Protein AF-A0A502CBJ6-F1 (afdb_monomer_lite)

Radius of gyration: 19.28 Å; chains: 1; bounding box: 54×18×52 Å

Structure (mmCIF, N/CA/C/O backbone):
data_AF-A0A502CBJ6-F1
#
_entry.id   AF-A0A502CBJ6-F1
#
loop_
_atom_site.group_PDB
_atom_site.id
_atom_site.type_symbol
_atom_site.label_atom_id
_atom_site.label_alt_id
_atom_site.label_comp_id
_atom_site.label_asym_id
_atom_site.label_entity_id
_atom_site.label_seq_id
_atom_site.pdbx_PDB_ins_code
_atom_site.Cartn_x
_atom_site.Cartn_y
_atom_site.Cartn_z
_atom_site.occupancy
_atom_site.B_iso_or_equiv
_atom_site.auth_seq_id
_atom_site.auth_comp_id
_atom_site.auth_asym_id
_atom_site.auth_atom_id
_atom_site.pdbx_PDB_model_num
ATOM 1 N N . MET A 1 1 ? 17.641 -10.720 7.985 1.00 34.44 1 MET A N 1
ATOM 2 C CA . MET A 1 1 ? 16.235 -10.780 7.525 1.00 34.44 1 MET A CA 1
ATOM 3 C C . MET A 1 1 ? 15.337 -10.659 8.744 1.00 34.44 1 MET A C 1
ATOM 5 O O . MET A 1 1 ? 15.013 -11.663 9.363 1.00 34.44 1 MET A O 1
ATOM 9 N N . THR A 1 2 ? 14.999 -9.436 9.150 1.00 34.50 2 THR A N 1
ATOM 10 C CA . THR A 1 2 ? 14.007 -9.207 10.204 1.00 34.50 2 THR A CA 1
ATOM 11 C C . THR A 1 2 ? 12.644 -9.581 9.637 1.00 34.50 2 THR A C 1
ATOM 13 O O . THR A 1 2 ? 12.038 -8.819 8.889 1.00 34.50 2 THR A O 1
ATOM 16 N N . LYS A 1 3 ? 12.185 -10.802 9.926 1.00 40.41 3 LYS A N 1
ATOM 17 C CA . LYS A 1 3 ? 10.789 -11.188 9.716 1.00 40.41 3 LYS A CA 1
ATOM 18 C C . LYS A 1 3 ? 9.957 -10.413 10.736 1.00 40.41 3 LYS A C 1
ATOM 20 O O . LYS A 1 3 ? 9.619 -10.935 11.792 1.00 40.41 3 LYS A O 1
ATOM 25 N N . SER A 1 4 ? 9.693 -9.140 10.452 1.00 44.34 4 SER A N 1
ATOM 26 C CA . SER A 1 4 ? 8.659 -8.397 11.158 1.00 44.34 4 SER A CA 1
ATOM 27 C C . SER A 1 4 ? 7.347 -9.098 10.842 1.00 44.34 4 SER A C 1
ATOM 29 O O . SER A 1 4 ? 6.920 -9.119 9.689 1.00 44.34 4 SER A O 1
ATOM 31 N N . TYR A 1 5 ? 6.759 -9.745 11.847 1.00 41.62 5 TYR A N 1
ATOM 32 C CA . TYR A 1 5 ? 5.424 -10.319 11.757 1.00 41.62 5 TYR A CA 1
ATOM 33 C C . TYR A 1 5 ? 4.435 -9.165 11.558 1.00 41.62 5 TYR A C 1
ATOM 35 O O . TYR A 1 5 ? 3.929 -8.579 12.512 1.00 41.62 5 TYR A O 1
ATOM 43 N N . ALA A 1 6 ? 4.237 -8.766 10.303 1.00 56.41 6 ALA A N 1
ATOM 44 C CA . ALA A 1 6 ? 3.180 -7.852 9.925 1.00 56.41 6 ALA A CA 1
ATOM 45 C C . ALA A 1 6 ? 1.880 -8.669 9.946 1.00 56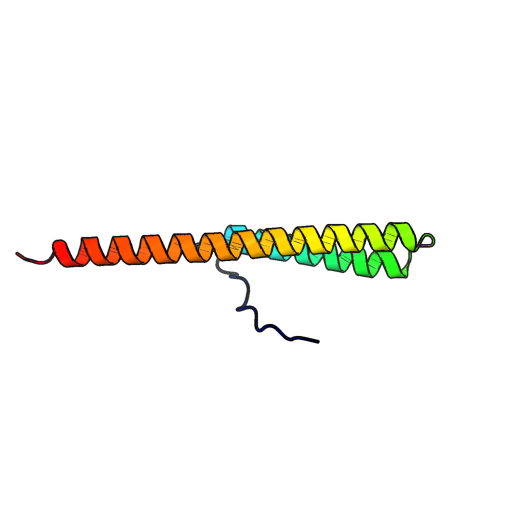.41 6 ALA A C 1
ATOM 47 O O . ALA A 1 6 ? 1.776 -9.635 9.184 1.00 56.41 6 ALA A O 1
ATOM 48 N N . PRO A 1 7 ? 0.903 -8.349 10.816 1.00 62.47 7 PRO A N 1
ATOM 49 C CA . PRO A 1 7 ? -0.383 -9.032 10.792 1.00 62.47 7 PRO A CA 1
ATOM 50 C C . PRO A 1 7 ? -0.965 -8.958 9.373 1.00 62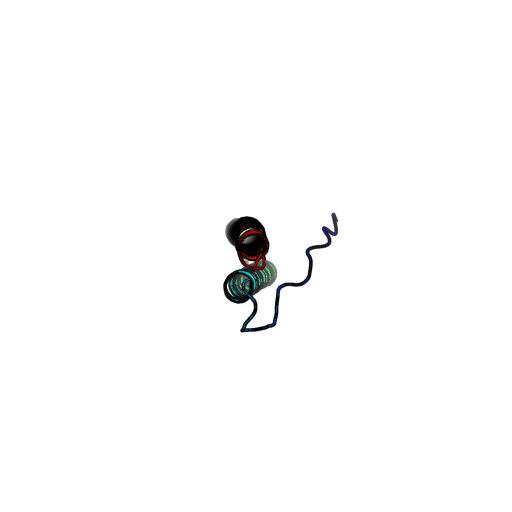.47 7 PRO A C 1
ATOM 52 O O . PRO A 1 7 ? -0.825 -7.909 8.728 1.00 62.47 7 PRO A O 1
ATOM 55 N N . PRO A 1 8 ? -1.588 -10.042 8.877 1.00 74.56 8 PRO A N 1
ATOM 56 C CA . PRO A 1 8 ? -1.995 -10.145 7.484 1.00 74.56 8 PRO A CA 1
ATOM 57 C C . PRO A 1 8 ? -2.883 -8.965 7.083 1.00 74.56 8 PRO A C 1
ATOM 59 O O . PRO A 1 8 ? -3.738 -8.508 7.845 1.00 74.56 8 PRO A O 1
ATOM 62 N N . LEU A 1 9 ? -2.651 -8.451 5.875 1.00 81.38 9 LEU A N 1
ATOM 63 C CA . LEU A 1 9 ? -3.455 -7.379 5.296 1.00 81.38 9 LEU A CA 1
ATOM 64 C C . LEU A 1 9 ? -4.905 -7.844 5.178 1.00 81.38 9 LEU A C 1
ATOM 66 O O . LEU A 1 9 ? -5.169 -8.910 4.620 1.00 81.38 9 LEU A O 1
ATOM 70 N N . THR A 1 10 ? -5.849 -7.037 5.659 1.00 81.06 10 THR A N 1
ATOM 71 C CA . THR A 1 10 ? -7.263 -7.394 5.655 1.00 81.06 10 THR A CA 1
ATOM 72 C C . THR A 1 10 ? -7.743 -7.649 4.232 1.00 81.06 10 THR A C 1
ATOM 74 O O . THR A 1 10 ? -7.494 -6.880 3.292 1.00 81.06 10 THR A O 1
ATOM 77 N N . THR A 1 11 ? -8.394 -8.788 4.050 1.00 81.19 11 THR A N 1
ATOM 78 C CA . THR A 1 11 ? -9.010 -9.205 2.788 1.00 81.19 11 THR A CA 1
ATOM 79 C C . THR A 1 11 ? -10.507 -8.930 2.779 1.00 81.19 11 THR A C 1
ATOM 81 O O . THR A 1 11 ? -11.087 -8.869 1.700 1.00 81.19 11 THR A O 1
ATOM 84 N N . ASN A 1 12 ? -11.113 -8.696 3.950 1.00 86.19 12 ASN A N 1
ATOM 85 C CA . ASN A 1 12 ? -12.529 -8.379 4.088 1.00 86.19 12 ASN A CA 1
ATOM 86 C C . ASN A 1 12 ? -12.829 -6.999 3.470 1.00 86.19 12 ASN A C 1
ATOM 88 O O . ASN A 1 12 ? -12.360 -6.003 4.026 1.00 86.19 12 ASN A O 1
ATOM 92 N N . PRO A 1 13 ? -13.634 -6.905 2.392 1.00 87.19 13 PRO A N 1
ATOM 93 C CA . PRO A 1 13 ? -14.010 -5.637 1.757 1.00 87.19 13 PRO A CA 1
ATOM 94 C C . PRO A 1 13 ? -14.720 -4.650 2.688 1.00 87.19 13 PRO A C 1
ATOM 96 O O . PRO A 1 13 ? -14.628 -3.438 2.495 1.00 87.19 13 PRO A O 1
ATOM 99 N N . HIS A 1 14 ? -15.399 -5.170 3.709 1.00 88.06 14 HIS A N 1
ATOM 100 C CA . HIS A 1 14 ? -16.119 -4.390 4.714 1.00 88.06 14 HIS A CA 1
ATOM 101 C C . HIS A 1 14 ? -15.246 -4.044 5.928 1.00 88.06 14 HIS A C 1
ATOM 103 O O . HIS A 1 14 ? -15.691 -3.350 6.838 1.00 88.06 14 HIS A O 1
ATOM 109 N N . GLY A 1 15 ? -13.997 -4.517 5.959 1.00 86.38 15 GLY A N 1
ATOM 110 C CA . GLY A 1 15 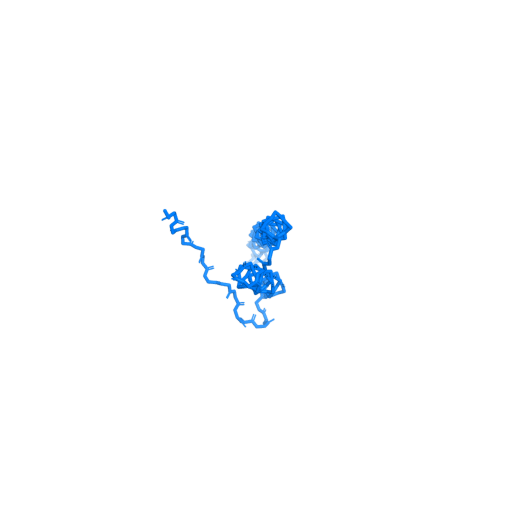? -13.066 -4.222 7.035 1.00 86.38 15 GLY A CA 1
ATOM 111 C C . GLY A 1 15 ? -12.653 -2.745 7.029 1.00 86.38 15 GLY A C 1
ATOM 112 O O . GLY A 1 15 ? -12.352 -2.193 5.967 1.00 86.38 15 GLY A O 1
ATOM 113 N N . PRO A 1 16 ? -12.529 -2.098 8.199 1.00 86.94 16 PRO A N 1
ATOM 114 C CA . PRO A 1 16 ? -12.188 -0.675 8.285 1.00 86.94 16 PRO A CA 1
ATOM 115 C C . PRO A 1 16 ? -10.771 -0.353 7.769 1.00 86.94 16 PRO A C 1
ATOM 117 O O . PRO A 1 16 ? -10.468 0.797 7.452 1.00 86.94 16 PRO A O 1
ATOM 120 N N . LEU A 1 17 ? -9.914 -1.372 7.633 1.00 89.31 17 LEU A N 1
ATOM 121 C CA . LEU A 1 17 ? -8.571 -1.266 7.057 1.00 89.31 17 LEU A CA 1
ATOM 122 C C . LEU A 1 17 ? -8.511 -1.611 5.559 1.00 89.31 17 LEU A C 1
ATOM 124 O O . LEU A 1 17 ? -7.471 -1.408 4.939 1.00 89.31 17 LEU A O 1
ATOM 128 N N . TYR A 1 18 ? -9.600 -2.086 4.940 1.00 89.44 18 TYR A N 1
ATOM 129 C CA . TYR A 1 18 ? -9.570 -2.681 3.596 1.00 89.44 18 TYR A CA 1
ATOM 130 C C . TYR A 1 18 ? -9.001 -1.765 2.520 1.00 89.44 18 TYR A C 1
ATOM 132 O O . TYR A 1 18 ? -8.187 -2.195 1.703 1.00 89.44 18 TYR A O 1
ATOM 140 N N . ARG A 1 19 ? -9.395 -0.488 2.525 1.00 88.44 19 ARG A N 1
ATOM 141 C CA . ARG A 1 19 ? -8.919 0.487 1.533 1.00 88.44 19 ARG A CA 1
ATOM 142 C C . ARG A 1 19 ? -7.411 0.709 1.634 1.00 88.44 19 ARG A C 1
ATOM 144 O O . ARG A 1 19 ? -6.734 0.750 0.610 1.00 88.44 19 ARG A O 1
ATOM 151 N N . VAL A 1 20 ? -6.896 0.813 2.856 1.00 88.75 20 VAL A N 1
ATOM 152 C CA . VAL A 1 20 ? -5.468 1.041 3.102 1.00 88.75 20 VAL A CA 1
ATOM 153 C C . VAL A 1 20 ? -4.667 -0.225 2.801 1.00 88.75 20 VAL A C 1
ATOM 155 O O . VAL A 1 20 ? -3.671 -0.174 2.084 1.00 88.75 20 VAL A O 1
ATOM 158 N N . ASP A 1 21 ? -5.163 -1.379 3.237 1.00 91.44 21 ASP A N 1
ATOM 159 C CA . ASP A 1 21 ? -4.528 -2.677 3.011 1.00 91.44 21 ASP A CA 1
ATOM 160 C C . ASP A 1 21 ? -4.526 -3.068 1.523 1.00 91.44 21 ASP A C 1
ATOM 162 O O . ASP A 1 21 ? -3.562 -3.657 1.031 1.00 91.44 21 ASP A O 1
ATOM 166 N N . LYS A 1 22 ? -5.550 -2.669 0.754 1.00 90.62 22 LYS A N 1
ATOM 167 C CA . LYS A 1 22 ? -5.539 -2.747 -0.717 1.00 90.62 22 LYS A CA 1
ATOM 168 C C . LYS A 1 22 ? -4.431 -1.875 -1.319 1.00 90.62 22 LYS A C 1
ATOM 170 O O . LYS A 1 22 ? -3.761 -2.320 -2.249 1.00 90.62 22 LYS A O 1
ATOM 175 N N . GLY A 1 23 ? -4.222 -0.670 -0.790 1.00 88.19 23 GLY A N 1
ATOM 176 C CA . GLY A 1 23 ? -3.130 0.217 -1.197 1.00 88.19 23 GLY A CA 1
ATOM 177 C C . GLY A 1 23 ? -1.749 -0.396 -0.953 1.00 88.19 23 GLY A C 1
ATOM 178 O O . GLY A 1 23 ? -0.912 -0.381 -1.853 1.00 88.19 23 GLY A O 1
ATOM 179 N N . ILE A 1 24 ? -1.546 -1.022 0.211 1.00 89.94 24 ILE A N 1
ATOM 180 C CA . ILE A 1 24 ? -0.298 -1.730 0.537 1.00 89.94 24 ILE A CA 1
ATOM 181 C C . ILE A 1 24 ? -0.066 -2.898 -0.419 1.00 89.94 24 ILE A C 1
ATOM 183 O O . ILE A 1 24 ? 1.033 -3.027 -0.949 1.00 89.94 24 ILE A O 1
ATOM 187 N N . ARG A 1 25 ? -1.093 -3.709 -0.714 1.00 89.94 25 ARG A N 1
ATOM 188 C CA . ARG A 1 25 ? -0.971 -4.793 -1.707 1.00 89.94 25 ARG A CA 1
ATOM 189 C C . ARG A 1 25 ? -0.530 -4.270 -3.074 1.00 89.94 25 ARG A C 1
ATOM 191 O O . ARG A 1 25 ? 0.376 -4.836 -3.675 1.00 89.94 25 ARG A O 1
ATOM 198 N N . ALA A 1 26 ? -1.121 -3.171 -3.542 1.00 90.50 26 ALA A N 1
ATOM 199 C CA . ALA A 1 26 ? -0.726 -2.559 -4.808 1.00 90.50 26 ALA A CA 1
ATOM 200 C C . ALA A 1 26 ? 0.713 -2.008 -4.769 1.00 90.50 26 ALA A C 1
ATOM 202 O O . ALA A 1 26 ? 1.440 -2.114 -5.752 1.00 90.50 26 ALA A O 1
ATOM 203 N N . ALA A 1 27 ? 1.151 -1.428 -3.647 1.00 88.88 27 ALA A N 1
ATOM 204 C CA . ALA A 1 27 ? 2.531 -0.971 -3.478 1.00 88.88 27 ALA A CA 1
ATOM 205 C C . ALA A 1 27 ? 3.532 -2.139 -3.454 1.00 88.88 27 ALA A C 1
ATOM 207 O O . ALA A 1 27 ? 4.578 -2.050 -4.093 1.00 88.88 27 ALA A O 1
ATOM 208 N N . GLN A 1 28 ? 3.183 -3.249 -2.797 1.00 89.88 28 GLN A N 1
ATOM 209 C CA . GLN A 1 28 ? 3.985 -4.472 -2.791 1.00 89.88 28 GLN A CA 1
ATOM 210 C C . GLN A 1 28 ? 4.146 -5.032 -4.208 1.00 89.88 28 GLN A C 1
ATOM 212 O O . GLN A 1 28 ? 5.265 -5.274 -4.640 1.00 89.88 28 GLN A O 1
ATOM 217 N N . GLN A 1 29 ? 3.052 -5.126 -4.970 1.00 91.19 29 GLN A N 1
ATOM 218 C CA . GLN A 1 29 ? 3.093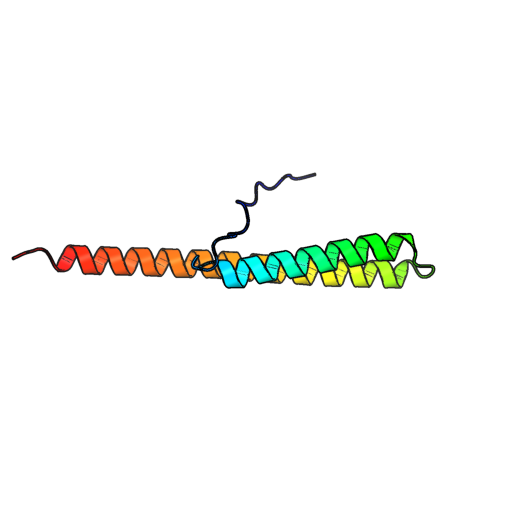 -5.576 -6.366 1.00 91.19 29 GLN A CA 1
ATOM 219 C C . GLN A 1 29 ? 4.002 -4.700 -7.239 1.00 91.19 29 GLN A C 1
ATOM 221 O O . GLN A 1 29 ? 4.733 -5.221 -8.077 1.00 91.19 29 GLN A O 1
ATOM 226 N N . ARG A 1 30 ? 3.999 -3.374 -7.037 1.00 90.44 30 ARG A N 1
ATOM 227 C CA . ARG A 1 30 ? 4.909 -2.462 -7.754 1.00 90.44 30 ARG A CA 1
ATOM 228 C C . ARG A 1 30 ? 6.370 -2.691 -7.379 1.00 90.44 30 ARG A C 1
ATOM 230 O O . ARG A 1 30 ? 7.225 -2.652 -8.257 1.00 90.44 30 ARG A O 1
ATOM 237 N N . LEU A 1 31 ? 6.658 -2.927 -6.100 1.00 90.62 31 LEU A N 1
ATOM 238 C CA . LEU A 1 31 ? 8.010 -3.250 -5.649 1.00 90.62 31 LEU A CA 1
ATOM 239 C C . LEU A 1 31 ? 8.490 -4.576 -6.242 1.00 90.62 31 LEU A C 1
ATOM 241 O O . LEU A 1 31 ? 9.612 -4.647 -6.737 1.00 90.62 31 LEU A O 1
ATOM 245 N N . ASP A 1 32 ? 7.639 -5.597 -6.236 1.00 89.12 32 ASP A N 1
ATOM 246 C CA . ASP A 1 32 ? 7.969 -6.905 -6.795 1.00 89.12 32 ASP A CA 1
ATOM 247 C C . ASP A 1 32 ? 8.224 -6.798 -8.307 1.00 89.12 32 ASP A C 1
ATOM 249 O O . ASP A 1 32 ? 9.240 -7.293 -8.791 1.00 89.12 32 ASP A O 1
ATOM 253 N N . ALA A 1 33 ? 7.385 -6.050 -9.033 1.00 89.44 33 ALA A N 1
ATOM 254 C CA . ALA A 1 33 ? 7.586 -5.763 -10.453 1.00 89.44 33 ALA A CA 1
ATOM 255 C C . ALA A 1 33 ? 8.883 -4.979 -10.721 1.00 89.44 33 ALA A C 1
ATOM 257 O O . ALA A 1 33 ? 9.595 -5.282 -11.673 1.00 89.44 33 ALA A O 1
ATOM 258 N N . ALA A 1 34 ? 9.235 -4.004 -9.876 1.00 89.06 34 ALA A N 1
ATOM 259 C CA . ALA A 1 34 ? 10.490 -3.260 -9.997 1.00 89.06 34 ALA A CA 1
ATOM 260 C C . ALA A 1 34 ? 11.724 -4.144 -9.735 1.00 89.06 34 ALA A C 1
ATOM 262 O O . ALA A 1 34 ? 12.746 -4.017 -10.413 1.00 89.06 34 ALA A O 1
ATOM 263 N N . ILE A 1 35 ? 11.637 -5.053 -8.758 1.00 88.88 35 ILE A N 1
ATOM 264 C CA . ILE A 1 35 ? 12.694 -6.027 -8.458 1.00 88.88 35 ILE A CA 1
ATOM 265 C C . ILE A 1 35 ? 12.874 -7.000 -9.621 1.00 88.88 35 ILE A C 1
ATOM 267 O O . ILE A 1 35 ? 14.013 -7.291 -9.991 1.00 88.88 35 ILE A O 1
ATOM 271 N N . ASP A 1 36 ? 11.775 -7.487 -10.192 1.00 88.75 36 ASP A N 1
ATOM 272 C CA . ASP A 1 36 ? 11.812 -8.380 -11.344 1.00 88.75 36 ASP A CA 1
ATOM 273 C C . ASP A 1 36 ? 12.383 -7.668 -12.578 1.00 88.75 36 ASP A C 1
ATOM 275 O O . ASP A 1 36 ? 13.353 -8.135 -13.172 1.00 88.75 36 ASP A O 1
ATOM 279 N N . ALA A 1 37 ? 11.913 -6.451 -12.866 1.00 84.12 37 ALA A N 1
ATOM 280 C CA . ALA A 1 37 ? 12.418 -5.625 -13.959 1.00 84.12 37 ALA A CA 1
ATOM 281 C C . ALA A 1 37 ? 13.929 -5.353 -13.855 1.00 84.12 37 ALA A C 1
ATOM 283 O O . ALA A 1 37 ? 14.632 -5.386 -14.867 1.00 84.12 37 ALA A O 1
ATOM 284 N N . LYS A 1 38 ? 14.474 -5.151 -12.644 1.00 85.81 38 LYS A N 1
ATOM 285 C CA . LYS A 1 38 ? 15.925 -4.977 -12.442 1.00 85.81 38 LYS A CA 1
ATOM 286 C C . LYS A 1 38 ? 16.746 -6.158 -12.967 1.00 85.81 38 LYS A C 1
ATOM 288 O O . LYS A 1 38 ? 17.869 -5.945 -13.427 1.00 85.81 38 LYS A O 1
ATOM 293 N N . ARG A 1 39 ? 16.216 -7.385 -12.913 1.00 81.31 39 ARG A N 1
ATOM 294 C CA . ARG A 1 39 ? 16.918 -8.588 -13.398 1.00 81.31 39 ARG A CA 1
ATOM 295 C C . ARG A 1 39 ? 17.173 -8.549 -14.902 1.00 81.31 39 ARG A C 1
ATOM 297 O O . ARG A 1 39 ? 18.118 -9.177 -15.366 1.00 81.31 39 ARG A O 1
ATOM 304 N N . HIS A 1 40 ? 16.367 -7.787 -15.635 1.00 81.38 40 HIS A N 1
ATOM 305 C CA . HIS A 1 40 ? 16.410 -7.691 -17.091 1.00 81.38 40 HIS A CA 1
ATOM 306 C C . HIS A 1 40 ? 16.925 -6.330 -17.594 1.00 81.38 40 HIS A C 1
ATOM 308 O O . HIS A 1 40 ? 16.986 -6.107 -18.800 1.00 81.38 40 HIS A O 1
ATOM 314 N N . HIS A 1 41 ? 17.313 -5.415 -16.697 1.00 77.00 41 HIS A N 1
ATOM 315 C CA . HIS A 1 41 ? 17.683 -4.045 -17.058 1.00 77.00 41 HIS A CA 1
ATOM 316 C C . HIS A 1 41 ? 19.186 -3.889 -17.341 1.00 77.00 41 HIS A C 1
ATOM 318 O O . HIS A 1 41 ? 20.030 -4.253 -16.521 1.00 77.00 41 HIS A O 1
ATOM 324 N N . THR A 1 42 ? 19.539 -3.260 -18.466 1.00 70.69 42 THR A N 1
ATOM 325 C CA . THR A 1 42 ? 20.943 -2.976 -18.828 1.00 70.69 42 THR A CA 1
ATOM 326 C C . THR A 1 42 ? 21.530 -1.838 -17.986 1.00 70.69 42 THR A C 1
ATOM 328 O O . THR A 1 42 ? 22.700 -1.872 -17.615 1.00 70.69 42 THR A O 1
ATOM 331 N N . ASN A 1 43 ? 20.710 -0.841 -17.624 1.00 81.44 43 ASN A N 1
ATOM 332 C CA . ASN A 1 43 ? 21.108 0.244 -16.723 1.00 81.44 43 ASN A CA 1
ATOM 333 C C . ASN A 1 43 ? 20.737 -0.090 -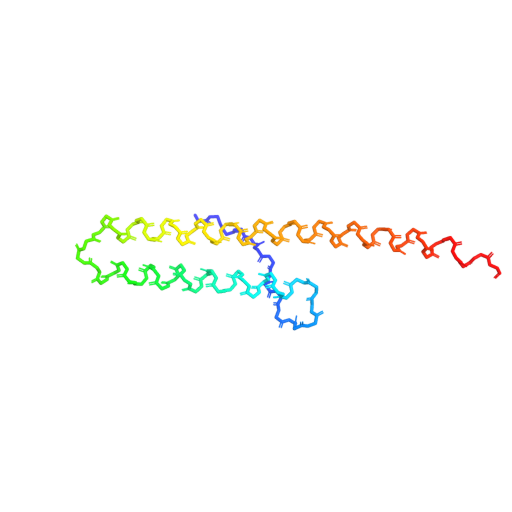15.270 1.00 81.44 43 ASN A C 1
ATOM 335 O O . ASN A 1 43 ? 19.585 0.075 -14.858 1.00 81.44 43 ASN A O 1
ATOM 339 N N . GLN A 1 44 ? 21.731 -0.544 -14.507 1.00 85.94 44 GLN A N 1
ATOM 340 C CA . GLN A 1 44 ? 21.580 -0.963 -13.112 1.00 85.94 44 GLN A CA 1
ATOM 341 C C . GLN A 1 44 ? 21.348 0.206 -12.141 1.00 85.94 44 GLN A C 1
ATOM 343 O O . GLN A 1 44 ? 20.666 0.020 -11.134 1.00 85.94 44 GLN A O 1
ATOM 348 N N . ASN A 1 45 ? 21.852 1.407 -12.449 1.00 88.00 45 ASN A N 1
ATOM 349 C CA . ASN A 1 45 ? 21.681 2.589 -11.596 1.00 88.00 45 ASN A CA 1
ATOM 350 C C . ASN A 1 45 ? 20.225 3.061 -11.606 1.00 88.00 45 ASN A C 1
ATOM 352 O O . ASN A 1 45 ? 19.626 3.243 -10.549 1.00 88.00 45 ASN A O 1
ATOM 356 N N . LEU A 1 46 ? 19.625 3.167 -12.796 1.00 87.25 46 LEU A N 1
ATOM 357 C CA . LEU A 1 46 ? 18.211 3.524 -12.930 1.00 87.25 46 LEU A CA 1
ATOM 358 C C . LEU A 1 46 ? 17.309 2.484 -12.250 1.00 87.25 46 LEU A C 1
ATOM 360 O O . LEU A 1 46 ? 16.407 2.840 -11.498 1.00 87.25 46 LEU A O 1
ATOM 364 N N . ALA A 1 47 ? 17.593 1.195 -12.449 1.00 88.50 47 ALA A N 1
ATOM 365 C CA . ALA A 1 47 ? 16.837 0.127 -11.802 1.00 88.50 47 ALA A CA 1
ATOM 366 C C . ALA A 1 47 ? 16.937 0.178 -10.265 1.00 88.50 47 ALA A C 1
ATOM 368 O O . ALA A 1 47 ? 15.983 -0.163 -9.565 1.00 88.50 47 ALA A O 1
ATOM 369 N N . HIS A 1 48 ? 18.079 0.614 -9.722 1.00 90.62 48 HIS A N 1
ATOM 370 C CA . HIS A 1 48 ? 18.246 0.793 -8.283 1.00 90.62 48 HIS A CA 1
ATOM 371 C C . HIS A 1 48 ? 17.362 1.920 -7.735 1.00 90.62 48 HIS A C 1
ATOM 373 O O . HIS A 1 48 ? 16.678 1.711 -6.731 1.00 90.62 48 HIS A O 1
ATOM 379 N N . GLU A 1 49 ? 17.325 3.073 -8.408 1.00 93.00 49 GLU A N 1
ATOM 380 C CA . GLU A 1 49 ? 16.483 4.202 -7.993 1.00 93.00 49 GLU A CA 1
ATOM 381 C C . GLU A 1 49 ? 14.991 3.865 -8.080 1.00 93.00 49 GLU A C 1
ATOM 383 O O . GLU A 1 49 ? 14.250 4.139 -7.139 1.00 93.00 49 GLU A O 1
ATOM 388 N N . VAL A 1 50 ? 14.556 3.153 -9.124 1.00 91.12 50 VAL A N 1
ATOM 389 C CA . VAL A 1 50 ? 13.158 2.701 -9.248 1.00 91.12 50 VAL A CA 1
ATOM 390 C C . VAL A 1 50 ? 12.760 1.774 -8.092 1.00 91.12 50 VAL A C 1
ATOM 392 O O . VAL A 1 50 ? 11.687 1.922 -7.506 1.00 91.12 50 VAL A O 1
ATOM 395 N N . ILE A 1 51 ? 13.630 0.835 -7.699 1.00 92.06 51 ILE A N 1
ATOM 396 C CA . ILE A 1 51 ? 13.373 -0.028 -6.532 1.00 92.06 51 ILE A CA 1
ATOM 397 C C . ILE A 1 51 ? 13.318 0.794 -5.245 1.00 92.06 51 ILE A C 1
ATOM 399 O O . ILE A 1 51 ? 12.498 0.512 -4.367 1.00 92.06 51 ILE A O 1
ATOM 403 N N . LYS A 1 52 ? 14.201 1.781 -5.095 1.00 94.50 52 LYS A N 1
ATOM 404 C CA . LYS A 1 52 ? 14.228 2.653 -3.921 1.00 94.50 52 LYS A CA 1
ATOM 405 C C . LYS A 1 52 ? 12.925 3.444 -3.804 1.00 94.50 52 LYS A C 1
ATOM 407 O O . LYS A 1 52 ? 12.304 3.405 -2.743 1.00 94.50 52 LYS A O 1
ATOM 412 N N . GLU A 1 53 ? 12.460 4.046 -4.892 1.00 92.50 53 GLU A N 1
ATOM 413 C CA . GLU A 1 53 ? 11.184 4.761 -4.939 1.00 92.50 53 GLU A CA 1
ATOM 414 C C . GLU A 1 53 ? 10.001 3.833 -4.619 1.00 92.50 53 GLU A C 1
ATOM 416 O O . GLU A 1 53 ? 9.157 4.155 -3.779 1.00 92.50 53 GLU A O 1
ATOM 421 N N . ALA A 1 54 ? 9.975 2.626 -5.195 1.00 91.06 54 ALA A N 1
ATOM 422 C CA . ALA A 1 54 ? 8.936 1.640 -4.904 1.00 91.06 54 ALA A CA 1
ATOM 423 C C . ALA A 1 54 ? 8.922 1.219 -3.419 1.00 91.06 54 ALA A C 1
ATOM 425 O O . ALA A 1 54 ? 7.852 1.091 -2.815 1.00 91.06 54 ALA A O 1
ATOM 426 N N . ARG A 1 55 ? 10.098 1.064 -2.792 1.00 92.25 55 ARG A N 1
ATOM 427 C CA . ARG A 1 55 ? 10.221 0.798 -1.345 1.00 92.25 55 ARG A CA 1
ATOM 428 C C . ARG A 1 55 ? 9.703 1.958 -0.505 1.00 92.25 55 ARG A C 1
ATOM 430 O O . ARG A 1 55 ? 9.046 1.723 0.508 1.00 92.25 55 ARG A O 1
ATOM 437 N N . GLU A 1 56 ? 9.990 3.195 -0.892 1.00 93.50 56 GLU A N 1
ATOM 438 C CA . GLU A 1 56 ? 9.471 4.375 -0.198 1.00 93.50 56 GLU A CA 1
ATOM 439 C C . GLU A 1 56 ? 7.944 4.471 -0.314 1.00 93.50 56 GLU A C 1
ATOM 441 O O . GLU A 1 56 ? 7.269 4.748 0.680 1.00 93.50 56 GLU A O 1
ATOM 446 N N . GLY A 1 57 ? 7.382 4.162 -1.486 1.00 89.75 57 GLY A N 1
ATOM 447 C CA . GLY A 1 57 ? 5.935 4.068 -1.692 1.00 89.75 57 GLY A CA 1
ATOM 448 C C . GLY A 1 57 ? 5.266 3.012 -0.804 1.00 89.75 57 GLY A C 1
ATOM 449 O O . GLY A 1 57 ? 4.201 3.265 -0.227 1.00 89.75 57 GLY A O 1
ATOM 450 N N . LEU A 1 58 ? 5.910 1.853 -0.630 1.00 89.69 58 LEU A N 1
ATOM 451 C CA . LEU A 1 58 ? 5.449 0.816 0.295 1.00 89.69 58 LEU A CA 1
ATOM 452 C C . LEU A 1 58 ? 5.460 1.315 1.747 1.00 89.69 58 LEU A C 1
ATOM 454 O O . LEU A 1 58 ? 4.425 1.260 2.409 1.00 89.69 58 LEU A O 1
ATOM 458 N N . ARG A 1 59 ? 6.573 1.902 2.211 1.00 90.12 59 ARG A N 1
ATOM 459 C CA . ARG A 1 59 ? 6.688 2.441 3.581 1.00 90.12 59 ARG A CA 1
ATOM 460 C C . ARG A 1 59 ? 5.633 3.502 3.888 1.00 90.12 59 ARG A C 1
ATOM 462 O O . ARG A 1 59 ? 5.043 3.485 4.965 1.00 90.12 59 ARG A O 1
ATOM 469 N N . LYS A 1 60 ? 5.358 4.413 2.949 1.00 91.19 60 LYS A N 1
ATOM 470 C CA . LYS A 1 60 ? 4.298 5.428 3.103 1.00 91.19 60 LYS A CA 1
ATOM 471 C C . LYS A 1 60 ? 2.924 4.776 3.275 1.00 91.19 60 LYS A C 1
ATOM 473 O O . 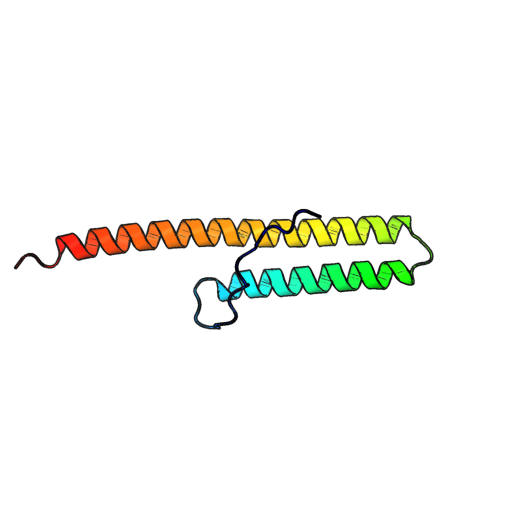LYS A 1 60 ? 2.143 5.187 4.129 1.00 91.19 60 LYS A O 1
ATOM 478 N N . SER A 1 61 ? 2.644 3.726 2.505 1.00 87.88 61 SER A N 1
ATOM 479 C CA . SER A 1 61 ? 1.384 2.980 2.605 1.00 87.88 61 SER A CA 1
ATOM 480 C C . SER A 1 61 ? 1.250 2.265 3.959 1.00 87.88 61 SER A C 1
ATOM 482 O O . SER A 1 61 ? 0.182 2.290 4.571 1.00 87.88 61 SER A O 1
ATOM 484 N N . GLU A 1 62 ? 2.338 1.691 4.476 1.00 89.50 62 GLU A N 1
ATOM 485 C CA . GLU A 1 62 ? 2.383 1.083 5.813 1.00 89.50 62 GLU A CA 1
ATOM 486 C C . GLU A 1 62 ? 2.185 2.117 6.933 1.00 89.50 62 GLU A C 1
ATOM 488 O O . GLU A 1 62 ? 1.451 1.865 7.892 1.00 89.50 62 GLU A O 1
ATOM 493 N N . GLN A 1 63 ? 2.774 3.309 6.802 1.00 90.69 63 GLN A N 1
ATOM 494 C CA . GLN A 1 63 ? 2.563 4.415 7.741 1.00 90.69 63 GLN A CA 1
ATOM 495 C C . GLN A 1 63 ? 1.097 4.851 7.789 1.00 90.69 63 GLN A C 1
ATOM 497 O O . GLN A 1 63 ? 0.539 4.999 8.878 1.00 90.69 63 GLN A O 1
ATOM 502 N N . LEU A 1 64 ? 0.441 4.983 6.632 1.00 89.44 64 LEU A N 1
ATOM 503 C CA . LEU A 1 64 ? -0.991 5.288 6.563 1.00 89.44 64 LEU A CA 1
ATOM 504 C C . LEU A 1 64 ? -1.836 4.227 7.278 1.00 89.44 64 LEU A C 1
ATOM 506 O O . LEU A 1 64 ? -2.796 4.567 7.970 1.00 89.44 64 LEU A O 1
ATOM 510 N N . ARG A 1 65 ? -1.462 2.946 7.176 1.00 90.38 65 ARG A N 1
ATOM 511 C CA . ARG A 1 65 ? -2.143 1.866 7.903 1.00 90.38 65 ARG A CA 1
ATOM 512 C C . ARG A 1 65 ? -1.989 2.005 9.408 1.00 90.38 65 ARG A C 1
ATOM 514 O O . ARG A 1 65 ? -2.976 1.868 10.123 1.00 90.38 65 ARG A O 1
ATOM 521 N N . MET A 1 66 ? -0.787 2.309 9.893 1.00 89.81 66 MET A N 1
ATOM 522 C CA . MET A 1 66 ? -0.566 2.538 11.324 1.00 89.81 66 MET A CA 1
ATOM 523 C C . MET A 1 66 ? -1.386 3.720 11.847 1.00 89.81 66 MET A C 1
ATOM 525 O O . MET A 1 66 ? -1.988 3.617 12.913 1.00 89.81 66 MET A O 1
ATOM 529 N N . LEU A 1 67 ? -1.450 4.822 11.094 1.00 90.69 67 LEU A N 1
ATOM 530 C CA . LEU A 1 67 ? -2.292 5.967 11.445 1.00 90.69 67 LEU A CA 1
ATOM 531 C C . LEU A 1 67 ? -3.771 5.574 11.491 1.00 90.69 67 LEU A C 1
ATOM 533 O O . LEU A 1 67 ? -4.463 5.917 12.446 1.00 90.69 67 LEU A O 1
ATOM 537 N N . LYS A 1 68 ? -4.239 4.781 10.518 1.00 89.56 68 LYS A N 1
ATOM 538 C CA . LYS A 1 68 ? -5.629 4.323 10.496 1.00 89.56 68 LYS A CA 1
ATOM 539 C C . LYS A 1 68 ? -5.967 3.409 11.671 1.00 89.56 68 LYS A C 1
ATOM 541 O O . LYS A 1 68 ? -7.042 3.537 12.244 1.00 89.56 68 LYS A O 1
ATOM 546 N N . ILE A 1 69 ? -5.056 2.516 12.056 1.00 90.56 69 ILE A N 1
ATOM 547 C CA . ILE A 1 69 ? -5.219 1.665 13.243 1.00 90.56 69 ILE A CA 1
ATOM 548 C C . ILE A 1 69 ? -5.360 2.523 14.505 1.00 90.56 69 ILE A C 1
ATOM 550 O O . ILE A 1 69 ? -6.261 2.276 15.301 1.00 90.56 69 ILE A O 1
ATOM 554 N N . LYS A 1 70 ? -4.518 3.553 14.666 1.00 89.88 70 LYS A N 1
ATOM 555 C CA . LYS A 1 70 ? -4.605 4.481 15.806 1.00 89.88 70 LYS A CA 1
ATOM 556 C C . LYS A 1 70 ? -5.942 5.226 15.839 1.00 89.88 70 LYS A C 1
ATOM 558 O O . LYS A 1 70 ? -6.568 5.275 16.890 1.00 89.88 70 LYS A O 1
ATOM 563 N N . GLU A 1 71 ? -6.404 5.738 14.697 1.00 90.25 71 GLU A N 1
ATOM 564 C CA . GLU A 1 71 ? -7.708 6.415 14.580 1.00 90.25 71 GLU A CA 1
ATOM 565 C C . GLU A 1 71 ? -8.871 5.486 14.967 1.00 90.25 71 GLU A C 1
ATOM 567 O O . GLU A 1 71 ? -9.790 5.886 15.676 1.00 90.25 71 GLU A O 1
ATOM 572 N N . LEU A 1 72 ? -8.839 4.228 14.516 1.00 88.81 72 LEU A N 1
ATOM 573 C CA . LEU A 1 72 ? -9.876 3.246 14.840 1.00 88.81 72 LEU A CA 1
ATOM 574 C C . LEU A 1 72 ? -9.870 2.868 16.324 1.00 88.81 72 LEU A C 1
ATOM 576 O O . LEU A 1 72 ? -10.940 2.701 16.900 1.00 88.81 72 LEU A O 1
ATOM 580 N N . ALA A 1 73 ? -8.691 2.759 16.940 1.00 88.69 73 ALA A N 1
ATOM 581 C CA . ALA A 1 73 ? -8.567 2.495 18.370 1.00 88.69 73 ALA A CA 1
ATOM 582 C C . ALA A 1 73 ? -9.133 3.650 19.214 1.00 88.69 73 ALA A C 1
ATOM 584 O O . ALA A 1 73 ? -9.854 3.398 20.174 1.00 88.69 73 ALA A O 1
ATOM 585 N N . GLN A 1 74 ? -8.870 4.903 18.822 1.00 89.50 74 GLN A N 1
ATOM 586 C CA . GLN A 1 74 ? -9.443 6.085 19.478 1.00 89.50 74 GLN A CA 1
ATOM 587 C C . GLN A 1 74 ? -10.972 6.101 19.377 1.00 89.50 74 GLN A C 1
ATOM 589 O O . GLN A 1 74 ? -11.652 6.176 20.394 1.00 89.50 74 GLN A O 1
ATOM 594 N N . LYS A 1 75 ? -11.523 5.906 18.172 1.00 87.56 75 LYS A N 1
ATOM 595 C CA . LYS A 1 75 ? -12.981 5.835 17.969 1.00 87.56 75 LYS A CA 1
ATOM 596 C C . LYS A 1 75 ? -13.642 4.714 18.765 1.00 87.56 75 LYS A C 1
ATOM 598 O O . LYS A 1 75 ? -14.755 4.886 19.255 1.00 87.56 75 LYS A O 1
ATOM 603 N N . ALA A 1 76 ? -12.985 3.559 18.872 1.00 85.75 76 ALA A N 1
ATOM 604 C CA . ALA A 1 76 ? -13.493 2.449 19.669 1.00 85.75 76 ALA A CA 1
ATOM 605 C C . ALA A 1 76 ? -13.568 2.816 21.160 1.00 85.75 76 ALA A C 1
ATOM 607 O O . ALA A 1 76 ? -14.583 2.528 21.784 1.00 85.75 76 ALA A O 1
ATOM 608 N N . ALA A 1 77 ? -12.550 3.500 21.695 1.00 83.38 77 ALA A N 1
ATOM 609 C CA . ALA A 1 77 ? -12.550 3.980 23.077 1.00 83.38 77 ALA A CA 1
ATOM 610 C C . ALA A 1 77 ? -13.665 5.013 23.339 1.00 83.38 77 ALA A C 1
ATOM 612 O O . ALA A 1 77 ? -14.417 4.867 24.295 1.00 83.38 77 ALA A O 1
ATOM 613 N N . GLU A 1 78 ? -13.843 5.991 22.445 1.00 79.94 78 GLU A N 1
ATOM 614 C CA . GLU A 1 78 ? -14.913 7.004 22.548 1.00 79.94 78 GLU A CA 1
ATOM 615 C C . GLU A 1 78 ? -16.325 6.385 22.480 1.00 79.94 78 GLU A C 1
ATOM 617 O O . GLU A 1 78 ? -17.257 6.814 23.166 1.00 79.94 78 GLU A O 1
ATOM 622 N N . THR A 1 79 ? -16.498 5.351 21.649 1.00 78.81 79 THR A N 1
ATOM 623 C CA . THR A 1 79 ? -17.779 4.635 21.505 1.00 78.81 79 THR A CA 1
ATOM 624 C C . THR A 1 79 ? -18.106 3.794 22.744 1.00 78.81 79 THR A C 1
ATOM 626 O O . THR A 1 79 ? -19.275 3.631 23.090 1.00 78.81 79 THR A O 1
ATOM 629 N N . ASP A 1 80 ? -17.092 3.240 23.408 1.00 73.12 80 ASP A N 1
ATOM 630 C CA . ASP A 1 80 ? -17.268 2.456 24.634 1.00 73.12 80 ASP A CA 1
ATOM 631 C C . ASP A 1 80 ? -17.628 3.352 25.832 1.00 73.12 80 ASP A C 1
ATOM 633 O O . ASP A 1 80 ? -18.536 3.044 26.603 1.00 73.12 80 ASP A O 1
ATOM 637 N N . GLU A 1 81 ? -17.001 4.527 25.929 1.00 69.25 81 GLU A N 1
ATOM 638 C CA . GLU A 1 81 ? -17.299 5.531 26.957 1.00 69.25 81 GLU A CA 1
ATOM 639 C C . GLU A 1 81 ? -18.740 6.058 26.853 1.00 69.25 81 GLU A C 1
ATOM 641 O O . GLU A 1 81 ? -19.466 6.124 27.845 1.00 69.25 81 GLU A O 1
ATOM 646 N N . THR A 1 82 ? -19.201 6.357 25.636 1.00 66.50 82 THR A N 1
ATOM 647 C CA . THR A 1 82 ? -20.579 6.823 25.401 1.00 66.50 82 THR A CA 1
ATOM 648 C C . THR A 1 82 ? -21.640 5.743 25.627 1.00 66.50 82 THR A C 1
ATOM 650 O O . THR A 1 82 ? -22.750 6.078 26.041 1.00 66.50 82 THR A O 1
ATOM 653 N N . ARG A 1 83 ? -21.327 4.455 25.417 1.00 63.94 83 ARG A N 1
ATOM 654 C CA . ARG A 1 83 ? -22.238 3.346 25.758 1.00 63.94 83 ARG A CA 1
ATOM 655 C C . ARG A 1 83 ? -22.388 3.149 27.265 1.00 63.94 83 ARG A C 1
ATOM 657 O O . ARG A 1 83 ? -23.506 2.967 27.734 1.00 63.94 83 ARG A O 1
ATOM 664 N N . ASN A 1 84 ? -21.303 3.259 28.030 1.00 60.84 84 ASN A N 1
ATOM 665 C CA . ASN A 1 84 ? -21.340 3.071 29.485 1.00 60.84 84 ASN A CA 1
ATOM 666 C C . ASN A 1 84 ? -22.111 4.173 30.243 1.00 60.84 84 ASN A C 1
ATOM 668 O O . ASN A 1 84 ? -22.538 3.952 31.372 1.00 60.84 84 ASN A O 1
ATOM 672 N N . LEU A 1 85 ? -22.337 5.339 29.629 1.00 59.50 85 LEU A N 1
ATOM 673 C CA . LEU A 1 85 ? -23.141 6.434 30.196 1.00 59.50 85 LEU A CA 1
ATOM 674 C C . LEU A 1 85 ? -24.641 6.358 29.833 1.00 59.50 85 LEU A C 1
ATOM 676 O O . LEU A 1 85 ? -25.429 7.156 30.341 1.00 59.50 85 LEU A O 1
ATOM 680 N N . GLY A 1 86 ? -25.044 5.433 28.951 1.00 57.03 86 GLY A N 1
ATOM 681 C CA . GLY A 1 86 ? -26.406 5.344 28.405 1.00 57.03 86 GLY A CA 1
ATOM 682 C C . GLY A 1 86 ? -27.339 4.323 29.071 1.00 57.03 86 GLY A C 1
ATOM 683 O O . GLY A 1 86 ? -28.550 4.535 29.057 1.00 57.03 86 GLY A O 1
ATOM 684 N N . ASP A 1 87 ? -26.806 3.265 29.691 1.00 54.34 87 ASP A N 1
ATOM 685 C CA . ASP A 1 87 ? -27.586 2.122 30.214 1.00 54.34 87 ASP A CA 1
ATOM 686 C C . ASP A 1 87 ? -27.852 2.195 31.734 1.00 54.34 87 ASP A C 1
ATOM 688 O O . ASP A 1 87 ? -27.845 1.197 32.451 1.00 54.34 87 ASP A O 1
ATOM 692 N N . GLY A 1 88 ? -28.088 3.407 32.242 1.00 57.47 88 GLY A N 1
ATOM 693 C CA . GLY A 1 88 ? -28.456 3.672 33.637 1.00 57.47 88 GLY A CA 1
ATOM 694 C C . GLY A 1 88 ? -29.883 4.204 33.788 1.00 57.47 88 GLY A C 1
ATOM 695 O O . GLY A 1 88 ? -30.058 5.308 34.305 1.00 57.47 88 GLY A O 1
ATOM 696 N N . ARG A 1 89 ? -30.896 3.466 33.315 1.00 48.28 89 ARG A N 1
ATOM 697 C CA . ARG A 1 89 ? -32.310 3.695 33.667 1.00 48.28 89 ARG A CA 1
ATOM 698 C C . ARG A 1 89 ? -33.000 2.405 34.065 1.00 48.28 89 ARG A C 1
ATOM 700 O O . ARG A 1 89 ? -32.836 1.414 33.324 1.00 48.28 89 ARG A O 1
#

pLDDT: mean 81.39, std 14.6, range [34.44, 94.5]

Secondary structure (DSSP, 8-state):
-----PPPPP--TTSTTHHHHHHHHHHHHHHHHHHHHHHT-S-HHHHHHHHHHHHHHHHHHHHHHHHHHHHHHHHHHHHHHHHHTT---

Sequence (89 aa):
MTKSYAPPLTTNPHGPLYRVDKGIRAAQQRLDAAIDAKRHHTNQNLAHEVIKEAREGLRKSEQLRMLKIKELAQKAAETDETRNLGDGR

Organism: NCBI:txid582702

Foldseek 3Di:
DPPPPDPQQDPDPPDLRNVLSVQLVVLVVQLVVLVVVCVVDPDNVVSVVSNVVSVVSNVVSVVVSVVSVVVVVVVVVVVVVVVVVPPDD